Protein AF-A0A9Q3VZE7-F1 (afdb_monomer_lite)

InterPro domains:
  IPR000515 ABC transporter type 1, transmembrane domain MetI-like [PS50928] (79-120)
  IPR035906 MetI-like superfamily [G3DSA:1.10.3720.10] (5-120)
  IPR035906 MetI-like superfamily [SSF161098] (14-119)

pLDDT: mean 76.22, std 14.06, range [46.78, 97.38]

Organism: NCBI:txid2886947

Radius of gyration: 26.48 Å; chains: 1; bounding box: 43×56×71 Å

Sequence (120 aa):
MSTAVITKQRTPVRPARILLHTFLTVTALAWLAPLLWAVFAALRPYSETSNRGYVSWPHKLSLDNFTNAFQQSDMLHYFGNTLIIAVPAVLITLLLSSMVAFYVSRFDFRLNVFLLLVFT

Structure (mmCIF, N/CA/C/O backbone):
data_AF-A0A9Q3VZE7-F1
#
_entry.id   AF-A0A9Q3VZE7-F1
#
loop_
_atom_site.group_PDB
_atom_site.id
_atom_site.type_symbol
_atom_site.label_atom_id
_atom_site.label_alt_id
_atom_site.label_comp_id
_atom_site.label_asym_id
_atom_site.label_entity_id
_atom_site.label_seq_id
_atom_site.pdbx_PDB_ins_code
_atom_site.Cartn_x
_atom_site.Cartn_y
_atom_site.Cartn_z
_atom_site.occupancy
_atom_site.B_iso_or_equiv
_atom_site.auth_seq_id
_atom_site.auth_comp_id
_atom_site.auth_asym_id
_atom_site.auth_atom_id
_atom_site.pdbx_PDB_model_num
ATOM 1 N N . MET A 1 1 ? 10.893 -41.161 42.479 1.00 48.12 1 MET A N 1
ATOM 2 C CA . MET A 1 1 ? 11.079 -40.263 41.319 1.00 48.12 1 MET A CA 1
ATOM 3 C C . MET A 1 1 ? 10.311 -40.866 40.149 1.00 48.12 1 MET A C 1
ATOM 5 O O . MET A 1 1 ? 10.788 -41.833 39.578 1.00 48.12 1 MET A O 1
ATOM 9 N N . SER A 1 2 ? 9.082 -40.404 39.890 1.00 46.78 2 SER A N 1
ATOM 10 C CA . SER A 1 2 ? 8.200 -40.958 38.849 1.00 46.78 2 SER A CA 1
ATOM 11 C C . SER A 1 2 ? 8.187 -40.004 37.656 1.00 46.78 2 SER A C 1
ATOM 13 O O . SER A 1 2 ? 7.713 -38.874 37.765 1.00 46.78 2 SER A O 1
ATOM 15 N N . THR A 1 3 ? 8.799 -40.420 36.554 1.00 58.78 3 THR A N 1
ATOM 16 C CA . THR A 1 3 ? 8.910 -39.671 35.300 1.00 58.78 3 THR A CA 1
ATOM 17 C C . THR A 1 3 ? 7.582 -39.727 34.547 1.00 58.78 3 THR A C 1
ATOM 19 O O . THR A 1 3 ? 7.221 -40.748 33.966 1.00 58.78 3 THR A O 1
ATOM 22 N N . ALA A 1 4 ? 6.844 -38.617 34.540 1.00 60.94 4 ALA A N 1
ATOM 23 C CA . ALA A 1 4 ? 5.664 -38.461 33.701 1.00 60.94 4 ALA A CA 1
ATOM 24 C C . ALA A 1 4 ? 6.088 -38.351 32.227 1.00 60.94 4 ALA A C 1
ATOM 26 O O . ALA A 1 4 ? 6.695 -37.367 31.804 1.00 60.94 4 ALA A O 1
ATOM 27 N N . VAL A 1 5 ? 5.770 -39.376 31.438 1.00 63.12 5 VAL A N 1
ATOM 28 C CA . VAL A 1 5 ? 5.924 -39.366 29.982 1.00 63.12 5 VAL A CA 1
ATOM 29 C C . VAL A 1 5 ? 4.844 -38.453 29.403 1.00 63.12 5 VAL A C 1
ATOM 31 O O . VAL A 1 5 ? 3.666 -38.804 29.393 1.00 63.12 5 VAL A O 1
ATOM 34 N N . ILE A 1 6 ? 5.227 -37.270 28.916 1.00 64.50 6 ILE A N 1
ATOM 35 C CA . ILE A 1 6 ? 4.311 -36.378 28.195 1.00 64.50 6 ILE A CA 1
ATOM 36 C C . ILE A 1 6 ? 4.003 -37.009 26.834 1.00 64.50 6 ILE A C 1
ATOM 38 O O . ILE A 1 6 ? 4.758 -36.881 25.870 1.00 64.50 6 ILE A O 1
ATOM 42 N N . THR A 1 7 ? 2.881 -37.719 26.744 1.00 59.94 7 THR A N 1
ATOM 43 C CA . THR A 1 7 ? 2.370 -38.234 25.474 1.00 59.94 7 THR A CA 1
ATOM 44 C C . THR A 1 7 ? 1.813 -37.068 24.654 1.00 59.94 7 THR A C 1
ATOM 46 O O . THR A 1 7 ? 0.771 -36.498 24.974 1.00 59.94 7 THR A O 1
ATOM 49 N N . LYS A 1 8 ? 2.517 -36.693 23.580 1.00 59.31 8 LYS A N 1
ATOM 50 C CA . LYS A 1 8 ? 2.094 -35.677 22.605 1.00 59.31 8 LYS A CA 1
ATOM 51 C C . LYS A 1 8 ? 0.828 -36.155 21.882 1.00 59.31 8 LYS A C 1
ATOM 53 O O . LYS A 1 8 ? 0.917 -36.862 20.880 1.00 59.31 8 LYS A O 1
ATOM 58 N N . GLN A 1 9 ? -0.346 -35.784 22.391 1.00 58.69 9 GLN A N 1
A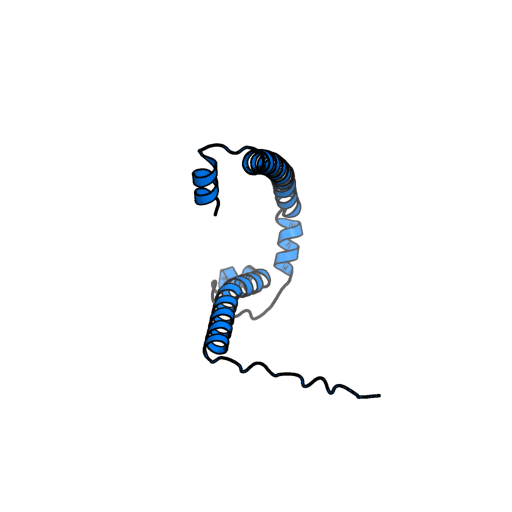TOM 59 C CA . GLN A 1 9 ? -1.620 -36.062 21.732 1.00 58.69 9 GLN A CA 1
ATOM 60 C C . GLN A 1 9 ? -1.650 -35.349 20.373 1.00 58.69 9 GLN A C 1
ATOM 62 O O . GLN A 1 9 ? -1.720 -34.123 20.292 1.00 58.69 9 GLN A O 1
ATOM 67 N N . ARG A 1 10 ? -1.551 -36.117 19.283 1.00 59.19 10 ARG A N 1
ATOM 68 C CA . ARG A 1 10 ? -1.779 -35.607 17.928 1.00 59.19 10 ARG A CA 1
ATOM 69 C C . ARG A 1 10 ? -3.284 -35.435 17.761 1.00 59.19 10 ARG A C 1
ATOM 71 O O . ARG A 1 10 ? -4.013 -36.420 17.699 1.00 59.19 10 ARG A O 1
ATOM 78 N N . THR A 1 11 ? -3.753 -34.192 17.737 1.00 64.94 11 THR A N 1
ATOM 79 C CA . THR A 1 11 ? -5.160 -33.886 17.479 1.00 64.94 11 THR A CA 1
ATOM 80 C C . THR A 1 11 ? -5.558 -34.425 16.100 1.00 64.94 11 THR A C 1
ATOM 82 O O . THR A 1 11 ? -4.864 -34.149 15.117 1.00 64.94 11 THR A O 1
ATOM 85 N N . PRO A 1 12 ? -6.644 -35.211 15.993 1.00 60.56 12 PRO A N 1
ATOM 86 C CA . PRO A 1 12 ? -7.066 -35.778 14.722 1.00 60.56 12 PRO A CA 1
ATOM 87 C C . PRO A 1 12 ? -7.476 -34.652 13.769 1.00 60.56 12 PRO A C 1
ATOM 89 O O . PRO A 1 12 ? -8.274 -33.774 14.115 1.00 60.56 12 PRO A O 1
ATOM 92 N N . VAL A 1 13 ? -6.914 -34.667 12.561 1.00 63.19 13 VAL A N 1
ATOM 93 C CA . VAL A 1 13 ? -7.267 -33.722 11.500 1.00 63.19 13 VAL A CA 1
ATOM 94 C C . VAL A 1 13 ? -8.708 -33.978 11.073 1.00 63.19 13 VAL A C 1
ATOM 96 O O . VAL A 1 13 ? -9.019 -34.943 10.383 1.00 63.19 13 VAL A O 1
ATOM 99 N N . ARG A 1 14 ? -9.621 -33.116 11.527 1.00 81.38 14 ARG A N 1
ATOM 100 C CA . ARG A 1 14 ? -11.019 -33.163 11.094 1.00 81.38 14 ARG A CA 1
ATOM 101 C C . ARG A 1 14 ? -11.063 -32.865 9.587 1.00 81.38 14 ARG A C 1
ATOM 103 O O . ARG A 1 14 ? -10.458 -31.872 9.180 1.00 81.38 14 ARG A O 1
ATOM 110 N N . PRO A 1 15 ? -11.791 -33.638 8.763 1.00 78.88 15 PRO A N 1
ATOM 111 C CA . PRO A 1 15 ? -11.879 -33.401 7.316 1.00 78.88 15 PRO A CA 1
ATOM 112 C C . PRO A 1 15 ? -12.411 -31.997 6.989 1.00 78.88 15 PRO A C 1
ATOM 114 O O . PRO A 1 15 ? -11.935 -31.354 6.058 1.00 78.88 15 PRO A O 1
ATOM 117 N N . ALA A 1 16 ? -13.288 -31.455 7.840 1.00 81.06 16 ALA A N 1
ATOM 118 C CA . ALA A 1 16 ? -13.739 -30.063 7.775 1.00 81.06 16 ALA A CA 1
ATOM 119 C C . ALA A 1 16 ? -12.589 -29.041 7.877 1.00 81.06 16 ALA A C 1
ATOM 121 O O . ALA A 1 16 ? -12.625 -27.993 7.241 1.00 81.06 16 ALA A O 1
ATOM 122 N N . ARG A 1 17 ? -11.540 -29.349 8.650 1.00 83.38 17 ARG A N 1
ATOM 123 C CA . ARG A 1 17 ? -10.357 -28.493 8.779 1.00 83.38 17 ARG A CA 1
ATOM 124 C C . ARG A 1 17 ? -9.542 -28.506 7.490 1.00 83.38 17 ARG A C 1
ATOM 126 O O . ARG A 1 17 ? -9.102 -27.446 7.072 1.00 83.38 17 ARG A O 1
ATOM 133 N N . ILE A 1 18 ? -9.389 -29.664 6.848 1.00 87.06 18 ILE A N 1
ATOM 134 C CA . ILE A 1 18 ? -8.684 -29.789 5.563 1.00 87.06 18 ILE A CA 1
ATOM 135 C C . ILE A 1 18 ? -9.425 -28.990 4.486 1.00 87.06 18 ILE A C 1
ATOM 137 O O . ILE A 1 18 ? -8.811 -28.148 3.841 1.00 87.06 18 ILE A O 1
ATOM 141 N N . LEU A 1 19 ? -10.748 -29.165 4.379 1.00 91.44 19 LEU A N 1
ATOM 142 C CA . LEU A 1 19 ? -11.587 -28.419 3.435 1.00 91.44 19 LEU A CA 1
ATOM 143 C C . LEU A 1 19 ? -11.462 -26.900 3.626 1.00 91.44 19 LEU A C 1
ATOM 145 O O . LEU A 1 19 ? -11.279 -26.168 2.657 1.00 91.44 19 LEU A O 1
ATOM 149 N N . LEU A 1 20 ? -11.507 -26.431 4.877 1.00 90.25 20 LEU A N 1
ATOM 150 C CA . LEU A 1 20 ? -11.354 -25.015 5.207 1.00 90.25 20 LEU A CA 1
ATOM 151 C C . LEU A 1 20 ? -9.973 -24.481 4.803 1.00 90.25 20 LEU A C 1
ATOM 153 O O . LEU A 1 20 ? -9.888 -23.398 4.232 1.00 90.25 20 LEU A O 1
ATOM 157 N N . HIS A 1 21 ? -8.896 -25.232 5.058 1.00 89.75 21 HIS A N 1
ATOM 158 C CA . HIS A 1 21 ? -7.549 -24.807 4.664 1.00 89.75 21 HIS A CA 1
ATOM 159 C C . HIS A 1 21 ? -7.419 -24.757 3.141 1.00 89.75 21 HIS A C 1
ATOM 161 O O . HIS A 1 21 ? -6.923 -23.767 2.620 1.00 89.75 21 HIS A O 1
ATOM 167 N N . THR A 1 22 ? -7.931 -25.758 2.419 1.00 92.88 22 THR A N 1
ATOM 168 C CA . THR A 1 22 ? -7.942 -25.747 0.951 1.00 92.88 22 THR A CA 1
ATOM 169 C C . THR A 1 22 ? -8.718 -24.547 0.407 1.00 92.88 22 THR A C 1
ATOM 171 O O . THR A 1 22 ? -8.212 -23.844 -0.462 1.00 92.88 22 THR A O 1
ATOM 174 N N . PHE A 1 23 ? -9.905 -24.261 0.949 1.00 93.69 23 PHE A N 1
ATOM 175 C CA . PHE A 1 23 ? -10.711 -23.106 0.549 1.00 93.69 23 PHE A CA 1
ATOM 176 C C . PHE A 1 23 ? -9.991 -21.772 0.801 1.00 93.69 23 PHE A C 1
ATOM 178 O O . PHE A 1 23 ? -9.931 -20.924 -0.093 1.00 93.69 23 PHE A O 1
ATOM 185 N N . LEU A 1 24 ? -9.395 -21.597 1.986 1.00 92.00 24 LEU A N 1
ATOM 186 C CA . LEU A 1 24 ? -8.606 -20.407 2.312 1.00 92.00 24 LEU A CA 1
ATOM 187 C C . LEU A 1 24 ? -7.400 -20.257 1.382 1.00 92.00 24 LEU A C 1
ATOM 189 O O . LEU A 1 24 ? -7.146 -19.158 0.898 1.00 92.00 24 LEU A O 1
ATOM 193 N N . THR A 1 25 ? -6.677 -21.343 1.096 1.00 92.44 25 THR A N 1
ATOM 194 C CA . THR A 1 25 ? -5.523 -21.313 0.190 1.00 92.44 25 THR A CA 1
ATOM 195 C C . THR A 1 25 ? -5.934 -20.939 -1.231 1.00 92.44 25 THR A C 1
ATOM 197 O O . THR A 1 25 ? -5.300 -20.077 -1.829 1.00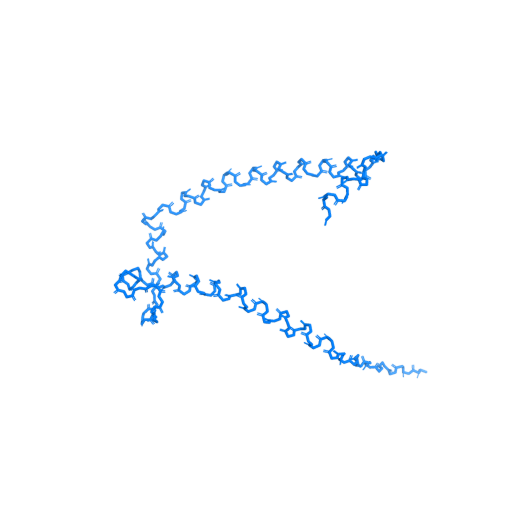 92.44 25 THR A O 1
ATOM 200 N N . VAL A 1 26 ? -7.009 -21.523 -1.767 1.00 94.38 26 VAL A N 1
ATOM 201 C CA . VAL A 1 26 ? -7.511 -21.183 -3.110 1.00 94.38 26 VAL A CA 1
ATOM 202 C C . VAL A 1 26 ? -7.944 -19.720 -3.175 1.00 94.38 26 VAL A C 1
ATOM 204 O O . VAL A 1 26 ? -7.578 -19.014 -4.111 1.00 94.38 26 VAL A O 1
ATOM 207 N N . THR A 1 27 ? -8.666 -19.242 -2.161 1.00 92.00 27 THR A N 1
ATOM 208 C CA . THR A 1 27 ? -9.113 -17.843 -2.096 1.00 92.00 27 THR A CA 1
ATOM 209 C C . THR A 1 27 ? -7.924 -16.886 -2.004 1.00 92.00 27 THR A C 1
ATOM 211 O O . THR A 1 27 ? -7.878 -15.891 -2.722 1.00 92.00 27 THR A O 1
ATOM 214 N N . ALA A 1 28 ? -6.921 -17.209 -1.185 1.00 92.38 28 ALA A N 1
ATOM 215 C CA . ALA A 1 28 ? -5.694 -16.425 -1.089 1.00 92.38 28 ALA A CA 1
ATOM 216 C C . ALA A 1 28 ? -4.947 -16.374 -2.430 1.00 92.38 28 ALA A C 1
ATOM 218 O O . ALA A 1 28 ? -4.535 -15.301 -2.859 1.00 92.38 28 ALA A O 1
ATOM 219 N N . LEU A 1 29 ? -4.821 -17.504 -3.134 1.00 93.06 29 LEU A N 1
ATOM 220 C CA . LEU A 1 29 ? -4.200 -17.547 -4.461 1.00 93.06 29 LEU A CA 1
ATOM 221 C C . LEU A 1 29 ? -4.990 -16.736 -5.496 1.00 93.06 29 LEU A C 1
ATOM 223 O O . LEU A 1 29 ? -4.385 -16.029 -6.298 1.00 93.06 29 LEU A O 1
ATOM 227 N N . ALA A 1 30 ? -6.323 -16.783 -5.453 1.00 92.31 30 ALA A N 1
ATOM 228 C CA . ALA A 1 30 ? -7.174 -15.978 -6.325 1.00 92.31 30 ALA A CA 1
ATOM 229 C C . ALA A 1 30 ? -6.971 -14.470 -6.097 1.00 92.31 30 ALA A C 1
ATOM 231 O O . ALA A 1 30 ? -6.917 -13.710 -7.059 1.00 92.31 30 ALA A O 1
ATOM 232 N N . TRP A 1 31 ? -6.788 -14.042 -4.845 1.00 91.50 31 TRP A N 1
ATOM 233 C CA . TRP A 1 31 ? -6.463 -12.651 -4.504 1.00 91.50 31 TRP A CA 1
ATOM 234 C C . TRP A 1 31 ? -5.025 -12.257 -4.858 1.00 91.50 31 TRP A C 1
ATOM 236 O O . TRP A 1 31 ? -4.765 -11.104 -5.196 1.00 91.50 31 TRP A O 1
ATOM 246 N N . LEU A 1 32 ? -4.086 -13.203 -4.821 1.00 90.06 32 LEU A N 1
ATOM 247 C CA . LEU A 1 32 ? -2.704 -12.969 -5.239 1.00 90.06 32 LEU A CA 1
ATOM 248 C C . LEU A 1 32 ? -2.555 -12.892 -6.761 1.00 90.06 32 LEU A C 1
ATOM 250 O O . LEU A 1 32 ? -1.649 -12.212 -7.233 1.00 90.06 32 LEU A O 1
ATOM 254 N N . ALA A 1 33 ? -3.428 -13.536 -7.537 1.00 87.12 33 ALA A N 1
ATOM 255 C CA . ALA A 1 33 ? -3.372 -13.516 -8.997 1.00 87.12 33 ALA A CA 1
ATOM 256 C C . ALA A 1 33 ? -3.310 -12.094 -9.606 1.00 87.12 33 ALA A C 1
ATOM 258 O O . ALA A 1 33 ? -2.375 -11.835 -10.368 1.00 87.12 33 ALA A O 1
ATOM 259 N N . PRO A 1 34 ? -4.207 -11.139 -9.270 1.00 86.81 34 PRO A N 1
ATOM 260 C CA . PRO A 1 34 ? -4.117 -9.773 -9.791 1.00 86.81 34 PRO A CA 1
ATOM 261 C C . PRO A 1 34 ? -2.887 -9.018 -9.272 1.00 86.81 34 PRO A C 1
ATOM 263 O O . PRO A 1 34 ? -2.334 -8.193 -9.995 1.00 86.81 34 PRO A O 1
ATOM 266 N N . LEU A 1 35 ? -2.420 -9.313 -8.054 1.00 85.81 35 LEU A N 1
ATOM 267 C CA . LEU A 1 35 ? -1.212 -8.699 -7.502 1.00 85.81 35 LEU A CA 1
ATOM 268 C C . LEU A 1 35 ? 0.036 -9.151 -8.270 1.00 85.81 35 LEU A C 1
ATOM 270 O O . LEU A 1 35 ? 0.852 -8.326 -8.673 1.00 85.81 35 LEU A O 1
ATOM 274 N N . LEU A 1 36 ? 0.157 -10.455 -8.526 1.00 83.50 36 LEU A N 1
ATOM 275 C CA . LEU A 1 36 ? 1.227 -11.014 -9.346 1.00 83.50 36 LEU A CA 1
ATOM 276 C C . LEU A 1 36 ? 1.171 -10.435 -10.759 1.00 83.50 36 LEU A C 1
ATOM 278 O O . LEU A 1 36 ? 2.199 -10.018 -11.284 1.00 83.50 36 LEU A O 1
ATOM 282 N N . TRP A 1 37 ? -0.025 -10.334 -11.344 1.00 81.81 37 TRP A N 1
ATOM 283 C CA . TRP A 1 37 ? -0.212 -9.708 -12.650 1.00 81.81 37 TRP A CA 1
ATOM 284 C C . TRP A 1 37 ? 0.253 -8.248 -12.674 1.00 81.81 37 TRP A C 1
ATOM 286 O O . TRP A 1 37 ? 0.955 -7.846 -13.598 1.00 81.81 37 TRP A O 1
ATOM 296 N N . ALA A 1 38 ? -0.080 -7.461 -11.649 1.00 80.50 38 ALA A N 1
ATOM 297 C CA . ALA A 1 38 ? 0.369 -6.077 -11.528 1.00 80.50 38 ALA A CA 1
ATOM 298 C C . ALA A 1 38 ? 1.901 -5.977 -11.440 1.00 80.50 38 ALA A C 1
ATOM 300 O O . ALA A 1 38 ? 2.499 -5.126 -12.095 1.00 80.50 38 ALA A O 1
ATOM 301 N N . VAL A 1 39 ? 2.549 -6.881 -10.698 1.00 80.12 39 VAL A N 1
ATOM 302 C CA . VAL A 1 39 ? 4.018 -6.951 -10.617 1.00 80.12 39 VAL A CA 1
ATOM 303 C C . VAL A 1 39 ? 4.632 -7.323 -11.971 1.00 80.12 39 VAL A C 1
ATOM 305 O O . VAL A 1 39 ? 5.585 -6.678 -12.410 1.00 80.12 39 VAL A O 1
ATOM 308 N N . PHE A 1 40 ? 4.069 -8.312 -12.672 1.00 75.00 40 PHE A N 1
ATOM 309 C CA . PHE A 1 40 ? 4.509 -8.674 -14.023 1.00 75.00 40 PHE A CA 1
ATOM 310 C C . PHE A 1 40 ? 4.340 -7.519 -15.014 1.00 75.00 40 PHE A C 1
ATOM 312 O O . PHE A 1 40 ? 5.231 -7.281 -15.827 1.00 75.00 40 PHE A O 1
ATOM 319 N N . ALA A 1 41 ? 3.236 -6.775 -14.932 1.00 72.25 41 ALA A N 1
ATOM 320 C CA . ALA A 1 41 ? 3.003 -5.597 -15.758 1.00 72.25 41 ALA A CA 1
ATOM 321 C C . ALA A 1 41 ? 3.990 -4.460 -15.437 1.00 72.25 41 ALA A C 1
ATOM 323 O O . ALA A 1 41 ? 4.488 -3.815 -16.356 1.00 72.25 41 ALA A O 1
ATOM 324 N N . ALA A 1 42 ? 4.329 -4.249 -14.161 1.00 73.25 42 ALA A N 1
ATOM 325 C CA . ALA A 1 42 ? 5.289 -3.227 -13.742 1.00 73.25 42 ALA A CA 1
ATOM 326 C C . ALA A 1 42 ? 6.717 -3.504 -14.255 1.00 73.25 42 ALA A C 1
ATOM 328 O O . ALA A 1 42 ? 7.423 -2.576 -14.648 1.00 73.25 42 ALA A O 1
ATOM 329 N N . LEU A 1 43 ? 7.129 -4.775 -14.315 1.00 71.69 43 LEU A N 1
ATOM 330 C CA . LEU A 1 43 ? 8.443 -5.214 -14.816 1.00 71.69 43 LEU A CA 1
ATOM 331 C C . LEU A 1 43 ? 8.526 -5.323 -16.352 1.00 71.69 43 LEU A C 1
ATOM 333 O O . LEU A 1 43 ? 9.583 -5.647 -16.900 1.00 71.69 43 LEU A O 1
ATOM 337 N N . ARG A 1 44 ? 7.416 -5.115 -17.068 1.00 67.19 44 ARG A N 1
ATOM 338 C CA . ARG A 1 44 ? 7.341 -5.297 -18.521 1.00 67.19 44 ARG A CA 1
ATOM 339 C C . ARG A 1 44 ? 7.546 -3.969 -19.260 1.00 67.19 44 ARG A C 1
ATOM 341 O O . ARG A 1 44 ? 6.735 -3.071 -19.055 1.00 67.19 44 ARG A O 1
ATOM 348 N N . PRO A 1 45 ? 8.521 -3.835 -20.180 1.00 66.69 45 PRO A N 1
ATOM 349 C CA . PRO A 1 45 ? 8.777 -2.575 -20.882 1.00 66.69 45 PRO A CA 1
ATOM 350 C C . PRO A 1 45 ? 7.517 -2.007 -21.556 1.00 66.69 45 PRO A C 1
ATOM 352 O O . PRO A 1 45 ? 6.821 -2.728 -22.275 1.00 66.69 45 PRO A O 1
ATOM 355 N N . TYR A 1 46 ? 7.252 -0.706 -21.383 1.00 64.12 46 TYR A N 1
ATOM 356 C CA . TYR A 1 46 ? 6.087 -0.023 -21.974 1.00 64.12 46 TYR A CA 1
ATOM 357 C C . TYR A 1 46 ? 5.977 -0.209 -23.501 1.00 64.12 46 TYR A C 1
ATOM 359 O O . TYR A 1 46 ? 4.880 -0.339 -24.047 1.00 64.12 46 TYR A O 1
ATOM 367 N N . SER A 1 47 ? 7.119 -0.302 -24.192 1.00 60.69 47 SER A N 1
ATOM 368 C CA . SER A 1 47 ? 7.201 -0.551 -25.637 1.00 60.69 47 SER A CA 1
ATOM 369 C C . SER A 1 47 ? 6.617 -1.903 -26.061 1.00 60.69 47 SER A C 1
ATOM 371 O O . SER A 1 47 ? 6.060 -2.008 -27.153 1.00 60.69 47 SER A O 1
ATOM 373 N N . GLU A 1 48 ? 6.680 -2.931 -25.209 1.00 58.25 48 GLU A N 1
ATOM 374 C CA . GLU A 1 48 ? 6.051 -4.224 -25.485 1.00 58.25 48 GLU A CA 1
ATOM 375 C C . GLU A 1 48 ? 4.551 -4.225 -25.170 1.00 58.25 48 GLU A C 1
ATOM 377 O O . GLU A 1 48 ? 3.782 -4.873 -25.881 1.00 58.25 48 GLU A O 1
ATOM 382 N N . THR A 1 49 ? 4.124 -3.479 -24.148 1.00 58.75 49 THR A N 1
ATOM 383 C CA . THR A 1 49 ? 2.702 -3.307 -23.808 1.00 58.75 49 THR A CA 1
ATOM 384 C C . THR A 1 49 ? 1.951 -2.574 -24.922 1.00 58.75 49 THR A C 1
ATOM 386 O O . THR A 1 49 ? 0.863 -3.001 -25.303 1.00 58.75 49 THR A O 1
ATOM 389 N N . SER A 1 50 ? 2.563 -1.533 -25.501 1.00 59.88 50 SER A N 1
ATOM 390 C CA . SER A 1 50 ? 1.980 -0.746 -26.597 1.00 59.88 50 SER A CA 1
ATOM 391 C C . SER A 1 50 ? 1.903 -1.523 -27.924 1.00 59.88 50 SER A C 1
ATOM 393 O O . SER A 1 50 ? 0.896 -1.455 -28.621 1.00 59.88 50 SER A O 1
ATOM 395 N N . ASN A 1 51 ? 2.920 -2.332 -28.258 1.00 58.78 51 ASN A N 1
ATOM 396 C CA . ASN A 1 51 ? 2.967 -3.054 -29.541 1.00 58.78 51 ASN A CA 1
ATOM 397 C C . ASN A 1 51 ? 2.267 -4.425 -29.555 1.00 58.78 51 ASN A C 1
ATOM 399 O O . ASN A 1 51 ? 1.945 -4.916 -30.635 1.00 58.78 51 ASN A O 1
ATOM 403 N N . ARG A 1 52 ? 2.095 -5.102 -28.409 1.00 57.59 52 ARG A N 1
ATOM 404 C CA . ARG A 1 52 ? 1.639 -6.514 -28.369 1.00 57.59 52 ARG A CA 1
ATOM 405 C C . ARG A 1 52 ? 0.407 -6.771 -27.495 1.00 57.59 52 ARG A C 1
ATOM 407 O O . ARG A 1 52 ? -0.062 -7.905 -27.426 1.00 57.59 52 ARG A O 1
ATOM 414 N N . GLY A 1 53 ? -0.139 -5.730 -26.867 1.00 56.97 53 GLY A N 1
ATOM 415 C CA . GLY A 1 53 ? -1.339 -5.817 -26.039 1.00 56.97 53 GLY A CA 1
ATOM 416 C C . GLY A 1 53 ? -1.089 -6.312 -24.608 1.00 56.97 53 GLY A C 1
ATOM 417 O O . GLY A 1 53 ? -0.022 -6.822 -24.249 1.00 56.97 53 GLY A O 1
ATOM 418 N N . TYR A 1 54 ? -2.115 -6.149 -23.768 1.00 56.09 54 TYR A N 1
ATOM 419 C CA . TYR A 1 54 ? -2.038 -6.329 -22.313 1.00 56.09 54 TYR A CA 1
ATOM 420 C C . TYR A 1 54 ? -1.839 -7.784 -21.844 1.00 56.09 54 TYR A C 1
ATOM 422 O O . TYR A 1 54 ? -1.414 -7.981 -20.712 1.00 56.09 54 TYR A O 1
ATOM 430 N N . VAL A 1 55 ? -2.101 -8.795 -22.687 1.00 57.06 55 VAL A N 1
ATOM 431 C CA . VAL A 1 55 ? -2.160 -10.226 -22.288 1.00 57.06 55 VAL A CA 1
ATOM 432 C C . VAL A 1 55 ? -0.986 -11.065 -22.835 1.00 57.06 55 VAL A C 1
ATOM 434 O O . VAL A 1 55 ? -0.910 -12.267 -22.606 1.00 57.06 55 VAL A O 1
ATOM 437 N N . SER A 1 56 ? -0.040 -10.472 -23.568 1.00 59.88 56 SER A N 1
ATOM 438 C CA . SER A 1 56 ? 1.054 -11.234 -24.196 1.00 59.88 56 SER A CA 1
ATOM 439 C C . SER A 1 56 ? 2.219 -11.540 -23.236 1.00 59.88 56 SER A C 1
ATOM 441 O O . SER A 1 56 ? 2.622 -10.675 -22.458 1.00 59.88 56 SER A O 1
ATOM 443 N N . TRP A 1 57 ? 2.815 -12.732 -23.364 1.00 59.75 57 TRP A N 1
ATOM 444 C CA . TRP A 1 57 ? 3.940 -13.209 -22.546 1.00 59.75 57 TRP A CA 1
ATOM 445 C C . TRP A 1 57 ? 5.217 -12.350 -22.722 1.00 59.75 57 TRP A C 1
ATOM 447 O O . TRP A 1 57 ? 5.674 -12.178 -23.862 1.00 59.75 57 TRP A O 1
ATOM 457 N N . PRO A 1 58 ? 5.819 -11.817 -21.638 1.00 57.66 58 PRO A N 1
ATOM 458 C CA . PRO A 1 58 ? 6.989 -10.942 -21.723 1.00 57.66 58 PRO A CA 1
ATOM 459 C C . PRO A 1 58 ? 8.234 -11.723 -22.168 1.00 57.66 58 PRO A C 1
ATOM 461 O O . PRO A 1 58 ? 8.572 -12.751 -21.586 1.00 57.66 58 PRO A O 1
ATOM 464 N N . HIS A 1 59 ? 8.929 -11.236 -23.200 1.00 59.12 59 HIS A N 1
ATOM 465 C CA . HIS A 1 59 ? 10.208 -11.816 -23.647 1.00 59.12 59 HIS A CA 1
ATOM 466 C C . HIS A 1 59 ? 11.412 -11.197 -22.928 1.00 59.12 59 HIS A C 1
ATOM 468 O O . HIS A 1 59 ? 12.467 -11.824 -22.836 1.00 59.12 59 HIS A O 1
ATOM 474 N N . LYS A 1 60 ? 11.257 -9.972 -22.412 1.00 63.25 60 LYS A N 1
ATOM 475 C CA . LYS A 1 60 ? 12.270 -9.268 -21.626 1.00 63.25 60 LYS A CA 1
ATOM 476 C C . LYS A 1 60 ? 11.630 -8.643 -20.391 1.00 63.25 60 LYS A C 1
ATOM 478 O O . LYS A 1 60 ? 10.675 -7.879 -20.500 1.00 63.25 60 LYS A O 1
ATOM 483 N N . LEU A 1 61 ? 12.174 -8.973 -19.225 1.00 68.19 61 LEU A N 1
ATOM 484 C CA . LEU A 1 61 ? 11.909 -8.260 -17.977 1.00 68.19 61 LEU A CA 1
ATOM 485 C C . LEU A 1 61 ? 12.880 -7.077 -17.923 1.00 68.19 61 LEU A C 1
ATOM 487 O O . LEU A 1 61 ? 14.080 -7.279 -18.106 1.00 68.19 61 LEU A O 1
ATOM 491 N N . SER A 1 62 ? 12.374 -5.862 -17.713 1.00 69.19 62 SER A N 1
ATOM 492 C CA . SER A 1 62 ? 13.209 -4.667 -17.566 1.00 69.19 62 SER A CA 1
ATOM 493 C C . SER A 1 62 ? 12.795 -3.847 -16.348 1.00 69.19 62 SER A C 1
ATOM 495 O O . SER A 1 62 ? 11.615 -3.708 -16.033 1.00 69.19 62 SER A O 1
ATOM 497 N N . LEU A 1 63 ? 13.789 -3.268 -15.678 1.00 74.12 63 LEU A N 1
ATOM 498 C CA . LEU A 1 63 ? 13.597 -2.321 -14.581 1.00 74.12 63 LEU A CA 1
ATOM 499 C C . LEU A 1 63 ? 13.459 -0.872 -15.076 1.00 74.12 63 LEU A C 1
ATOM 501 O O . LEU A 1 63 ? 13.239 0.026 -14.267 1.00 74.12 63 LEU A O 1
ATOM 505 N N . ASP A 1 64 ? 13.523 -0.636 -16.390 1.00 72.25 64 ASP A N 1
ATOM 506 C CA . ASP A 1 64 ? 13.471 0.709 -16.975 1.00 72.25 64 ASP A CA 1
ATOM 507 C C . ASP A 1 64 ? 12.173 1.451 -16.644 1.00 72.25 64 ASP A C 1
ATOM 509 O O . ASP A 1 64 ? 12.185 2.668 -16.502 1.00 72.25 64 ASP A O 1
ATOM 513 N N . ASN A 1 65 ? 11.052 0.745 -16.467 1.00 74.06 65 ASN A N 1
ATOM 514 C CA . ASN A 1 65 ? 9.801 1.374 -16.037 1.00 74.06 65 ASN A CA 1
ATOM 515 C C . ASN A 1 65 ? 9.909 1.988 -14.641 1.00 74.06 65 ASN A C 1
ATOM 517 O O . ASN A 1 65 ? 9.351 3.055 -14.408 1.00 74.06 65 ASN A O 1
ATOM 521 N N . PHE A 1 66 ? 10.624 1.335 -13.719 1.00 73.56 66 PHE A N 1
ATOM 522 C CA . PHE A 1 66 ? 10.853 1.886 -12.387 1.00 73.56 66 PHE A CA 1
ATOM 523 C C . PHE A 1 66 ? 11.738 3.125 -12.495 1.00 73.56 66 PHE A C 1
ATOM 525 O O . PHE A 1 66 ? 11.367 4.182 -11.995 1.00 73.56 66 PHE A O 1
ATOM 532 N N . THR A 1 67 ? 12.855 3.034 -13.221 1.00 75.06 67 THR A N 1
ATOM 533 C CA . THR A 1 67 ? 13.772 4.167 -13.418 1.00 75.06 67 THR A CA 1
ATOM 534 C C . THR A 1 67 ? 13.075 5.357 -14.084 1.00 75.06 67 THR A C 1
ATOM 536 O O . THR A 1 67 ? 13.182 6.476 -13.588 1.00 75.06 67 THR A O 1
ATOM 539 N N . ASN A 1 68 ? 12.289 5.124 -15.139 1.00 75.44 68 ASN A N 1
ATOM 540 C CA . ASN A 1 68 ? 11.506 6.162 -15.812 1.00 75.44 68 ASN A CA 1
ATOM 541 C C . ASN A 1 68 ? 10.405 6.729 -14.908 1.00 75.44 68 ASN A C 1
ATOM 543 O O . ASN A 1 68 ? 10.212 7.939 -14.874 1.00 75.44 68 ASN A O 1
ATOM 547 N N . ALA A 1 69 ? 9.709 5.911 -14.119 1.00 71.00 69 ALA A N 1
ATOM 548 C CA . ALA A 1 69 ? 8.705 6.427 -13.192 1.00 71.00 69 ALA A CA 1
ATOM 549 C C . ALA A 1 69 ? 9.333 7.344 -12.122 1.00 71.00 69 ALA A C 1
ATOM 551 O O . ALA A 1 69 ? 8.769 8.384 -11.789 1.00 71.00 69 ALA A O 1
ATOM 552 N N . PHE A 1 70 ? 10.529 7.015 -11.627 1.00 71.25 70 PHE A N 1
ATOM 553 C CA . PHE A 1 70 ? 11.231 7.852 -10.650 1.00 71.25 70 PHE A CA 1
ATOM 554 C C . PHE A 1 70 ? 11.889 9.102 -11.254 1.00 71.25 70 PHE A C 1
ATOM 556 O O . PHE A 1 70 ? 11.914 10.131 -10.585 1.00 71.25 70 PHE A O 1
ATOM 563 N N . GLN A 1 71 ? 12.417 9.036 -12.481 1.00 75.06 71 GLN A N 1
ATOM 564 C CA . GLN A 1 71 ? 13.147 10.151 -13.107 1.00 75.06 71 GLN A CA 1
ATOM 565 C C . GLN A 1 71 ? 12.273 11.065 -13.975 1.00 75.06 71 GLN A C 1
ATOM 567 O O . GLN A 1 71 ? 12.549 12.255 -14.068 1.00 75.06 71 GLN A O 1
ATOM 572 N N . GLN A 1 72 ? 11.250 10.520 -14.635 1.00 70.62 72 GLN A N 1
ATOM 573 C CA . GLN A 1 72 ? 10.439 11.219 -15.640 1.00 70.62 72 GLN A CA 1
ATOM 574 C C . GLN A 1 72 ? 9.027 11.559 -15.152 1.00 70.62 72 GLN A C 1
ATOM 576 O O . GLN A 1 72 ? 8.422 12.482 -15.684 1.00 70.62 72 GLN A O 1
ATOM 581 N N . SER A 1 73 ? 8.488 10.830 -14.168 1.00 68.25 73 SER A N 1
ATOM 582 C CA . SER A 1 73 ? 7.077 10.950 -13.769 1.00 68.25 73 SER A CA 1
ATOM 583 C C . SER A 1 73 ? 6.841 11.721 -12.461 1.00 68.25 73 SER A C 1
ATOM 585 O O . SER A 1 73 ? 5.762 11.584 -11.886 1.00 68.25 73 SER A O 1
ATOM 587 N N . ASP A 1 74 ? 7.825 12.480 -11.954 1.00 79.25 74 ASP A N 1
ATOM 588 C CA . ASP A 1 74 ? 7.752 13.215 -10.673 1.00 79.25 74 ASP A CA 1
ATOM 589 C C . ASP A 1 74 ? 7.149 12.383 -9.521 1.00 79.25 74 ASP A C 1
ATOM 591 O O . ASP A 1 74 ? 6.465 12.881 -8.624 1.00 79.25 74 ASP A O 1
ATOM 595 N N . MET A 1 75 ? 7.395 11.068 -9.528 1.00 79.75 75 MET A N 1
ATOM 596 C CA . MET A 1 75 ? 6.684 10.134 -8.654 1.00 79.75 75 MET A CA 1
ATOM 597 C C . MET A 1 75 ? 6.944 10.417 -7.168 1.00 79.75 75 MET A C 1
ATOM 599 O O . MET A 1 75 ? 6.047 10.253 -6.341 1.00 79.75 75 MET A O 1
ATOM 603 N N . LEU A 1 76 ? 8.134 10.928 -6.828 1.00 82.50 76 LEU A N 1
ATOM 604 C CA . LEU A 1 76 ? 8.463 11.381 -5.473 1.00 82.50 76 LEU A CA 1
ATOM 605 C C . LEU A 1 76 ? 7.627 12.588 -5.031 1.00 82.50 76 LEU A C 1
ATOM 607 O O . LEU A 1 76 ? 7.248 12.664 -3.863 1.00 82.50 76 LEU A O 1
ATOM 611 N N . HIS A 1 77 ? 7.304 13.505 -5.944 1.00 84.69 77 HIS A N 1
ATOM 612 C CA . HIS A 1 77 ? 6.464 14.658 -5.638 1.00 84.69 77 HIS A CA 1
ATOM 613 C C . HIS A 1 77 ? 5.022 14.222 -5.347 1.00 84.69 77 HIS A C 1
ATOM 615 O O . HIS A 1 77 ? 4.453 14.599 -4.323 1.00 84.69 77 HIS A O 1
ATOM 621 N N . TYR A 1 78 ? 4.450 13.350 -6.183 1.00 86.12 78 TYR A N 1
ATOM 622 C CA . TYR A 1 78 ? 3.106 12.809 -5.952 1.00 86.12 78 TYR A CA 1
ATOM 623 C C . TYR A 1 78 ? 3.015 11.955 -4.682 1.00 86.12 78 TYR A C 1
ATOM 625 O O . TYR A 1 78 ? 2.039 12.054 -3.930 1.00 86.12 78 TYR A O 1
ATOM 633 N N . PHE A 1 79 ? 4.048 11.156 -4.403 1.00 87.12 79 PHE A N 1
ATOM 634 C CA . PHE A 1 79 ? 4.149 10.402 -3.157 1.00 87.12 79 PHE A CA 1
ATOM 635 C C . PHE A 1 79 ? 4.214 11.340 -1.942 1.00 87.12 79 PHE A C 1
ATOM 637 O O . PHE A 1 79 ? 3.476 11.146 -0.977 1.00 87.12 79 PHE A O 1
ATOM 644 N N . GLY A 1 80 ? 5.024 12.401 -2.018 1.00 89.56 80 GLY A N 1
ATOM 645 C CA . GLY A 1 80 ? 5.127 13.432 -0.985 1.00 89.56 80 GLY A CA 1
ATOM 646 C C . GLY A 1 80 ? 3.802 14.148 -0.718 1.00 89.56 80 GLY A C 1
ATOM 647 O O . GLY A 1 80 ? 3.391 14.251 0.435 1.00 89.56 80 GLY A O 1
ATOM 648 N N . ASN A 1 81 ? 3.081 14.560 -1.764 1.00 92.88 81 ASN A N 1
ATOM 649 C CA . ASN A 1 81 ? 1.764 15.194 -1.628 1.00 92.88 81 ASN A CA 1
ATOM 650 C C . ASN A 1 81 ? 0.758 14.268 -0.938 1.00 92.88 81 ASN A C 1
ATOM 652 O O . ASN A 1 81 ? 0.041 14.683 -0.029 1.00 92.88 81 ASN A O 1
ATOM 656 N N . THR A 1 82 ? 0.745 12.991 -1.323 1.00 91.94 82 THR A N 1
ATOM 657 C CA . THR A 1 82 ? -0.127 11.991 -0.695 1.00 91.94 82 THR A CA 1
ATOM 658 C C . THR A 1 82 ? 0.234 11.797 0.773 1.00 91.94 82 THR A C 1
ATOM 660 O O . THR A 1 82 ? -0.657 11.736 1.614 1.00 91.94 82 THR A O 1
ATOM 663 N N . LEU A 1 83 ? 1.526 11.755 1.107 1.00 94.19 83 LEU A N 1
ATOM 664 C CA . LEU A 1 83 ? 1.992 11.604 2.483 1.00 94.19 83 LEU A CA 1
ATOM 665 C C . LEU A 1 83 ? 1.610 12.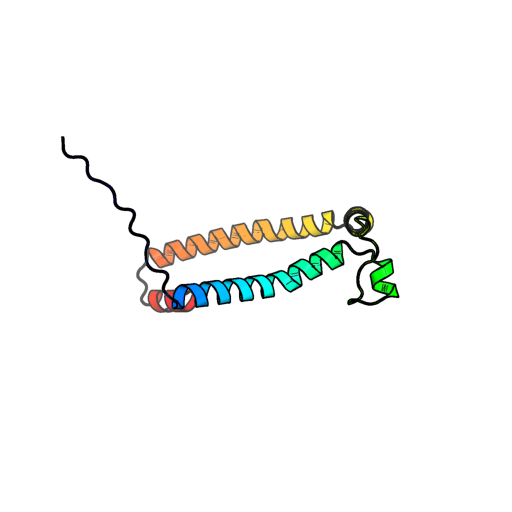811 3.352 1.00 94.19 83 LEU A C 1
ATOM 667 O O . LEU A 1 83 ? 1.110 12.630 4.461 1.00 94.19 83 LEU A O 1
ATOM 671 N N . ILE A 1 84 ? 1.778 14.029 2.830 1.00 95.69 84 ILE A N 1
ATOM 672 C CA . ILE A 1 84 ? 1.403 15.277 3.511 1.00 95.69 84 ILE A CA 1
ATOM 673 C C . ILE A 1 84 ? -0.099 15.326 3.801 1.00 95.69 84 ILE A C 1
ATOM 675 O O . ILE A 1 84 ? -0.490 15.892 4.814 1.00 95.69 84 ILE A O 1
ATOM 679 N N . ILE A 1 85 ? -0.942 14.726 2.959 1.00 95.19 85 ILE A N 1
ATOM 680 C CA . ILE A 1 85 ? -2.394 14.672 3.181 1.00 95.19 85 ILE A CA 1
ATOM 681 C C . ILE A 1 85 ? -2.765 13.506 4.110 1.00 95.19 85 ILE A C 1
ATOM 683 O O . ILE A 1 85 ? -3.525 13.681 5.063 1.00 95.19 85 ILE A O 1
ATOM 687 N N . ALA A 1 86 ? -2.224 12.313 3.858 1.00 96.00 86 ALA A N 1
ATOM 688 C CA . ALA A 1 86 ? -2.599 11.089 4.558 1.00 96.00 86 ALA A CA 1
ATOM 689 C C . ALA A 1 86 ? -2.160 11.090 6.027 1.00 96.00 86 ALA A C 1
ATOM 691 O O . ALA A 1 86 ? -2.935 10.684 6.889 1.00 96.00 86 ALA A O 1
ATOM 692 N N . V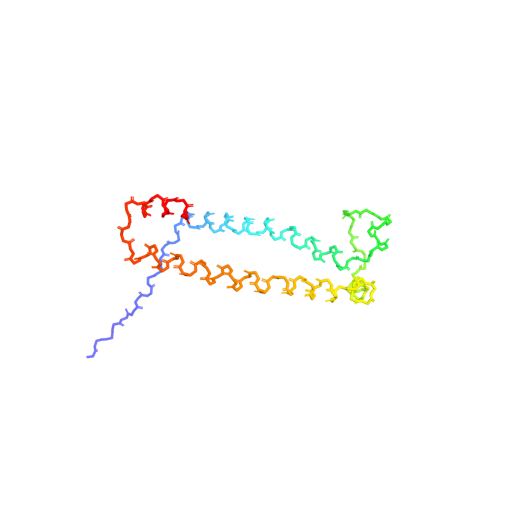AL A 1 87 ? -0.951 11.567 6.339 1.00 96.31 87 VAL A N 1
ATOM 693 C CA . VAL A 1 87 ? -0.423 11.579 7.714 1.00 96.31 87 VAL A CA 1
ATOM 694 C C . VAL A 1 87 ? -1.299 12.398 8.672 1.00 96.31 87 VAL A C 1
ATOM 696 O O . VAL A 1 87 ? -1.774 11.828 9.657 1.00 96.31 87 VAL A O 1
ATOM 699 N N . PRO A 1 88 ? -1.573 13.695 8.430 1.00 96.62 88 PRO A N 1
ATOM 700 C CA . PRO A 1 88 ? -2.433 14.467 9.320 1.00 96.62 88 PRO A CA 1
ATOM 701 C C . PRO A 1 88 ? -3.870 13.944 9.317 1.00 96.62 88 PRO A C 1
ATOM 703 O O . PRO A 1 88 ? -4.498 13.938 10.373 1.00 96.62 88 PRO A O 1
ATOM 706 N N . ALA A 1 89 ? -4.383 13.445 8.186 1.00 95.94 89 ALA A N 1
ATOM 707 C CA . ALA A 1 89 ? -5.713 12.844 8.136 1.00 95.94 89 ALA A CA 1
ATOM 708 C C . ALA A 1 89 ? -5.821 11.623 9.064 1.00 95.94 89 ALA A C 1
ATOM 710 O O . ALA A 1 89 ? -6.755 11.540 9.861 1.00 95.94 89 ALA A O 1
ATOM 711 N N . VAL A 1 90 ? -4.850 10.707 9.025 1.00 97.00 90 VAL A N 1
ATOM 712 C CA . VAL A 1 90 ? -4.806 9.537 9.917 1.00 97.00 90 VAL A CA 1
ATOM 713 C C . VAL A 1 90 ? -4.650 9.964 11.376 1.00 97.00 90 VAL A C 1
ATOM 715 O O . VAL A 1 90 ? -5.340 9.433 12.238 1.00 97.00 90 VAL A O 1
ATOM 718 N N . LEU A 1 91 ? -3.804 10.952 11.676 1.00 97.38 91 LEU A N 1
ATOM 719 C CA . LEU A 1 91 ? -3.628 11.436 13.050 1.00 97.38 91 LEU A CA 1
ATOM 720 C C . LEU A 1 91 ? -4.910 12.053 13.620 1.00 97.38 91 LEU A C 1
ATOM 722 O O . LEU A 1 91 ? -5.302 11.725 14.738 1.00 97.38 91 LEU A O 1
ATOM 726 N N . ILE A 1 92 ? -5.580 12.916 12.853 1.00 96.31 92 ILE A N 1
ATOM 727 C CA . ILE A 1 92 ? -6.830 13.561 13.273 1.00 96.31 92 ILE A CA 1
ATOM 728 C C . ILE A 1 92 ? -7.937 12.516 13.420 1.00 96.31 92 ILE A C 1
ATOM 730 O O . ILE A 1 92 ? -8.632 12.498 14.434 1.00 96.31 92 ILE A O 1
ATOM 734 N N . THR A 1 93 ? -8.092 11.618 12.443 1.00 96.00 93 THR A N 1
ATOM 735 C CA . THR A 1 93 ? -9.118 10.565 12.500 1.00 96.00 93 THR A CA 1
ATOM 736 C C . THR A 1 93 ? -8.883 9.607 13.660 1.00 96.00 93 THR A C 1
ATOM 738 O O . THR A 1 93 ? -9.833 9.290 14.368 1.00 96.00 93 THR A O 1
ATOM 741 N N . LEU A 1 94 ? -7.639 9.206 13.925 1.00 96.44 94 LEU A N 1
ATOM 742 C CA . LEU A 1 94 ? -7.300 8.351 15.059 1.00 96.44 94 LEU A CA 1
ATOM 743 C C . LEU A 1 94 ? -7.554 9.056 16.396 1.00 96.44 94 LEU A C 1
ATOM 745 O O . LEU A 1 94 ? -8.119 8.448 17.303 1.00 96.44 94 LEU A O 1
ATOM 749 N N . LEU A 1 95 ? -7.181 10.335 16.518 1.00 96.19 95 LEU A N 1
ATOM 750 C CA . LEU A 1 95 ? -7.420 11.125 17.726 1.00 96.19 95 LEU A CA 1
ATOM 751 C C . LEU A 1 95 ? -8.921 11.246 18.012 1.00 96.19 95 LEU A C 1
ATOM 753 O O . LEU A 1 95 ? -9.368 10.910 19.108 1.00 96.19 95 LEU A O 1
ATOM 757 N N . LEU A 1 96 ? -9.707 11.663 17.016 1.00 93.50 96 LEU A N 1
ATOM 758 C CA . LEU A 1 96 ? -11.156 11.805 17.149 1.00 93.50 96 LEU A CA 1
ATOM 759 C C . LEU A 1 96 ? -11.830 10.454 17.409 1.00 93.50 96 LEU A C 1
ATOM 761 O O . LEU A 1 96 ? -12.651 10.347 18.318 1.00 93.50 96 LEU A O 1
ATOM 765 N N . SER A 1 97 ? -11.447 9.408 16.673 1.00 92.00 97 SER A N 1
ATOM 766 C CA . SER A 1 97 ? -11.970 8.053 16.872 1.00 92.00 97 SER A CA 1
ATOM 767 C C . SER A 1 97 ? -11.653 7.525 18.271 1.00 92.00 97 SER A C 1
ATOM 769 O O . SER A 1 97 ? -12.507 6.890 18.880 1.00 92.00 97 SER A O 1
ATOM 771 N N . SER A 1 98 ? -10.457 7.797 18.799 1.00 92.06 98 SER A N 1
ATOM 772 C CA . SER A 1 98 ? -10.058 7.397 20.152 1.00 92.06 98 SER A CA 1
ATOM 773 C C . SER A 1 98 ? -10.868 8.134 21.223 1.00 92.06 98 SER A C 1
ATOM 775 O O . SER A 1 98 ? -11.381 7.508 22.149 1.00 92.06 98 SER A O 1
ATOM 777 N N . MET A 1 99 ? -11.074 9.446 21.066 1.00 89.69 99 MET A N 1
ATOM 778 C CA . MET A 1 99 ? -11.905 10.242 21.978 1.00 89.69 99 MET A CA 1
ATOM 779 C C . MET A 1 99 ? -13.365 9.770 21.987 1.00 89.69 99 MET A C 1
AT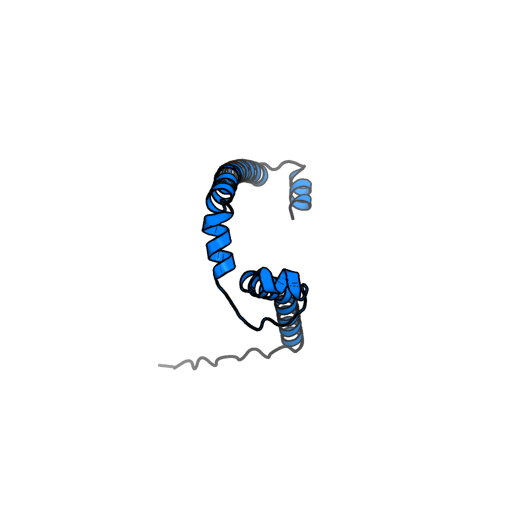OM 781 O O . MET A 1 99 ? -13.963 9.633 23.056 1.00 89.69 99 MET A O 1
ATOM 785 N N . VAL A 1 100 ? -13.930 9.476 20.811 1.00 86.75 100 VAL A N 1
ATOM 786 C CA . VAL A 1 100 ? -15.290 8.932 20.679 1.00 86.75 100 VAL A CA 1
ATOM 787 C C . VAL A 1 100 ? -15.377 7.542 21.308 1.00 86.75 100 VAL A C 1
ATOM 789 O O . VAL A 1 100 ? -16.284 7.295 22.100 1.00 86.75 100 VAL A O 1
ATOM 792 N N . ALA A 1 101 ? -14.419 6.652 21.032 1.00 85.75 101 ALA A N 1
ATOM 793 C CA . ALA A 1 101 ? -14.381 5.315 21.624 1.00 85.75 101 ALA A CA 1
ATOM 794 C C . ALA A 1 101 ? -14.271 5.364 23.159 1.00 85.75 101 ALA A C 1
ATOM 796 O O . ALA A 1 101 ? -14.955 4.616 23.861 1.00 85.75 101 ALA A O 1
ATOM 797 N N . PHE A 1 102 ? -13.463 6.279 23.704 1.00 84.88 102 PHE A N 1
ATOM 798 C CA . PHE A 1 102 ? -13.359 6.499 25.148 1.00 84.88 102 PHE A CA 1
ATOM 799 C C . PHE A 1 102 ? -14.681 6.984 25.760 1.00 84.88 102 PHE A C 1
ATOM 801 O O . PHE A 1 102 ? -15.108 6.474 26.793 1.00 84.88 102 PHE A O 1
ATOM 808 N N . TYR A 1 103 ? -15.369 7.924 25.109 1.00 81.62 103 TYR A N 1
ATOM 809 C CA . TYR A 1 103 ? -16.676 8.391 25.570 1.00 81.62 103 TYR A CA 1
ATOM 810 C C . TYR A 1 103 ? -17.730 7.269 25.548 1.00 81.62 103 TYR A C 1
ATOM 812 O O . TYR A 1 103 ? -18.399 7.028 26.550 1.00 81.62 103 TYR A O 1
ATOM 820 N N . VAL A 1 104 ? -17.834 6.531 24.439 1.00 78.62 104 VAL A N 1
ATOM 821 C CA . VAL A 1 104 ? -18.809 5.439 24.255 1.00 78.62 104 VAL A CA 1
ATOM 822 C C . VAL A 1 104 ? -18.560 4.274 25.224 1.00 78.62 104 VAL A C 1
ATOM 824 O O . VAL A 1 104 ? -19.505 3.679 25.735 1.00 78.62 104 VAL A O 1
ATOM 827 N N . SER A 1 105 ? -17.295 3.964 25.523 1.00 79.50 105 SER A N 1
ATOM 828 C CA . SER A 1 105 ? -16.939 2.892 26.465 1.00 79.50 105 SER A CA 1
ATOM 829 C C . SER A 1 105 ? -17.152 3.253 27.936 1.00 79.50 105 SER A C 1
ATOM 831 O O . SER A 1 105 ? -17.320 2.350 28.755 1.00 79.50 105 SER A O 1
ATOM 833 N N . ARG A 1 106 ? -17.129 4.545 28.300 1.00 69.50 106 ARG A N 1
ATOM 834 C CA . ARG A 1 106 ? -17.225 4.981 29.703 1.00 69.50 106 ARG A CA 1
ATOM 835 C C . ARG A 1 106 ? -18.598 5.516 30.10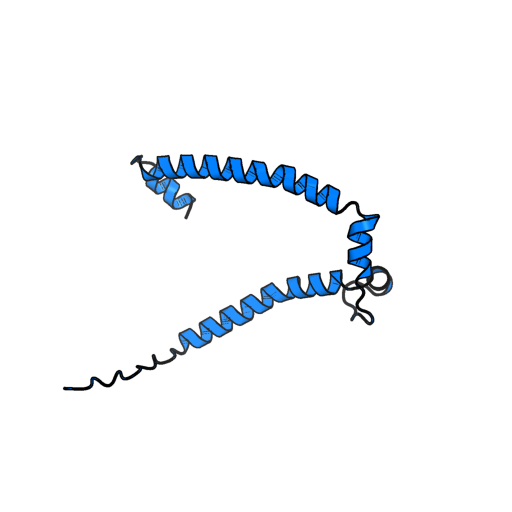4 1.00 69.50 106 ARG A C 1
ATOM 837 O O . ARG A 1 106 ? -18.910 5.485 31.293 1.00 69.50 106 ARG A O 1
ATOM 844 N N . PHE A 1 107 ? -19.405 5.990 29.157 1.00 66.44 107 PHE A N 1
ATOM 845 C CA . PHE A 1 107 ? -20.747 6.503 29.425 1.00 66.44 107 PHE A CA 1
ATOM 846 C C . PHE A 1 107 ? -21.823 5.531 28.924 1.00 66.44 107 PHE A C 1
ATOM 848 O O . PHE A 1 107 ? -21.988 5.322 27.723 1.00 66.44 107 PHE A O 1
ATOM 855 N N . ASP A 1 108 ? -22.610 4.986 29.853 1.00 59.41 108 ASP A N 1
ATOM 856 C CA . ASP A 1 108 ? -23.789 4.168 29.555 1.00 59.41 108 ASP A CA 1
ATOM 857 C C . ASP A 1 108 ? -24.936 5.041 29.014 1.00 59.41 108 ASP A C 1
ATOM 859 O O . ASP A 1 108 ? -25.858 5.438 29.728 1.00 59.41 108 ASP A O 1
ATOM 863 N N . PHE A 1 109 ? -24.882 5.379 27.725 1.00 60.44 109 PHE A N 1
ATOM 864 C CA . PHE A 1 109 ? -26.009 5.993 27.021 1.00 60.44 109 PHE A CA 1
ATOM 865 C C . PHE A 1 109 ? -26.990 4.912 26.542 1.00 60.44 109 PHE A C 1
ATOM 867 O O . PHE A 1 109 ? -26.582 3.877 26.022 1.00 60.44 109 PHE A O 1
ATOM 874 N N . ARG A 1 110 ? -28.305 5.173 26.589 1.00 56.38 110 ARG A N 1
ATOM 875 C CA . ARG A 1 110 ? -29.349 4.274 26.027 1.00 56.38 110 ARG A CA 1
ATOM 876 C C . ARG A 1 110 ? -29.173 3.974 24.521 1.00 56.38 110 ARG A C 1
ATOM 878 O O . ARG A 1 110 ? -29.824 3.073 24.006 1.00 56.38 110 ARG A O 1
ATOM 885 N N . LEU A 1 111 ? -28.293 4.707 23.830 1.00 60.88 111 LEU A N 1
ATOM 886 C CA . LEU A 1 111 ? -27.938 4.563 22.410 1.00 60.88 111 LEU A CA 1
ATOM 887 C C . LEU A 1 111 ? -26.653 3.731 22.174 1.00 60.88 111 LEU A C 1
ATOM 889 O O . LEU A 1 111 ? -26.305 3.468 21.026 1.00 60.88 111 LEU A O 1
ATOM 893 N N . ASN A 1 112 ? -25.965 3.288 23.237 1.00 61.88 112 ASN A N 1
ATOM 894 C CA . ASN A 1 112 ? -24.696 2.546 23.162 1.00 61.88 112 ASN A CA 1
ATOM 895 C C . ASN A 1 112 ? -24.849 1.209 22.408 1.00 61.88 112 ASN A C 1
ATOM 897 O O . ASN A 1 112 ? -24.009 0.844 21.596 1.00 61.88 112 ASN A O 1
ATOM 901 N N . VAL A 1 113 ? -25.992 0.531 22.569 1.00 65.19 113 VAL A N 1
ATOM 902 C CA . VAL A 1 113 ? -26.316 -0.709 21.836 1.00 65.19 113 VAL A CA 1
ATOM 903 C C . VAL A 1 113 ? -26.504 -0.461 20.331 1.00 65.19 113 VAL A C 1
ATOM 905 O O . VAL A 1 113 ? -26.079 -1.280 19.522 1.00 65.19 113 VAL A O 1
ATOM 908 N N . PHE A 1 114 ? -27.100 0.670 19.936 1.00 66.88 114 PHE A N 1
ATOM 909 C CA . PHE A 1 114 ? -27.294 1.013 18.521 1.00 66.88 114 PHE A CA 1
ATOM 910 C C . PHE A 1 114 ? -25.969 1.403 17.849 1.00 66.88 114 PHE A C 1
ATOM 912 O O . PHE A 1 114 ? -25.696 0.965 16.738 1.00 66.88 114 PHE A O 1
ATOM 919 N N . LEU A 1 115 ? -25.109 2.160 18.542 1.00 65.56 115 LEU A N 1
ATOM 920 C CA . LEU A 1 115 ? -23.767 2.494 18.051 1.00 65.56 115 LEU A CA 1
ATOM 921 C C . LEU A 1 115 ? -22.852 1.262 17.971 1.00 65.56 115 LEU A C 1
ATOM 923 O O . LEU A 1 115 ? -22.144 1.115 16.981 1.00 65.56 115 LEU A O 1
ATOM 927 N N . LEU A 1 116 ? -22.913 0.349 18.948 1.00 65.31 116 LEU A N 1
ATOM 928 C CA . LEU A 1 116 ? -22.186 -0.927 18.906 1.00 65.31 116 LEU A CA 1
ATOM 929 C C . LEU A 1 116 ? -22.638 -1.829 17.747 1.00 65.31 116 LEU A C 1
ATOM 931 O O . LEU A 1 116 ? -21.797 -2.466 17.126 1.00 65.31 116 LEU A O 1
ATOM 935 N N . LEU A 1 117 ? -23.937 -1.867 17.427 1.00 71.12 117 LEU A N 1
ATOM 936 C CA . LEU A 1 117 ? -24.464 -2.655 16.303 1.00 71.12 117 LEU A CA 1
ATOM 937 C C . LEU A 1 117 ? -24.110 -2.085 14.921 1.00 71.12 117 LEU A C 1
ATOM 939 O O . LEU A 1 117 ? -24.037 -2.846 13.967 1.00 71.12 117 LEU A O 1
ATOM 943 N N . VAL A 1 118 ? -23.924 -0.768 14.794 1.00 72.88 118 VAL A N 1
ATOM 944 C CA . VAL A 1 118 ? -23.573 -0.116 13.516 1.00 72.88 118 VAL A CA 1
ATOM 945 C C . VAL A 1 118 ? -22.069 -0.190 13.226 1.00 72.88 118 VAL A C 1
ATOM 947 O O . VAL A 1 118 ? -21.670 -0.152 12.065 1.00 72.88 118 VAL A O 1
ATOM 950 N N . PHE A 1 119 ? -21.238 -0.273 14.268 1.00 60.62 119 PHE A N 1
ATOM 951 C CA . PHE A 1 119 ? -19.776 -0.318 14.145 1.00 60.62 119 PHE A CA 1
ATOM 952 C C . PHE A 1 119 ? -19.170 -1.731 14.207 1.00 60.62 119 PHE A C 1
ATOM 954 O O . PHE A 1 119 ? -17.958 -1.856 14.021 1.00 60.62 119 PHE A O 1
ATOM 961 N N . THR A 1 120 ? -19.974 -2.767 14.480 1.00 50.34 120 THR A N 1
ATOM 962 C CA . THR A 1 120 ? -19.562 -4.182 14.413 1.00 50.34 120 THR A CA 1
ATOM 963 C C . THR A 1 120 ? -19.908 -4.813 13.074 1.00 50.34 120 THR A C 1
ATOM 965 O O . THR A 1 120 ? -19.202 -5.788 12.734 1.00 50.34 120 THR A O 1
#

Secondary structure (DSSP, 8-state):
--------------HHHHHHHHHHHHHHHHHHHHHHHHHHHHTS-HHHHHHH-TTSPPS---SHHHHHHHHHS-HHHHHHHHHHHHHHHHHHHHHHHHHHHHHHHHS--TTHHHHHHHH-

Foldseek 3Di:
DDDDDPDPDDDDDDVVNVVVVVVVVVVVVVVCVVVVLVVQVQQADPVCCVPPHSPDDGPDGHCVSVVCCVPPVVVVVVVVVCCVVVVVVCVVCVVVVVVVVVCLVPDPDPCSVVVVVVVD